Protein AF-A0A378VZJ6-F1 (afdb_monomer_lite)

Structure (mmCIF, N/CA/C/O backbone):
data_AF-A0A378VZJ6-F1
#
_entry.id   AF-A0A378VZJ6-F1
#
loop_
_atom_site.group_PDB
_atom_site.id
_atom_site.type_symbol
_atom_site.label_atom_id
_atom_site.label_alt_id
_atom_site.label_comp_id
_atom_site.label_asym_id
_atom_site.label_entity_id
_atom_site.label_seq_id
_atom_site.pdbx_PDB_ins_code
_atom_site.Cartn_x
_atom_site.Cartn_y
_atom_site.Cartn_z
_atom_site.occupancy
_atom_site.B_iso_or_equiv
_atom_site.auth_seq_id
_atom_site.auth_comp_id
_atom_site.auth_asym_id
_atom_site.auth_atom_id
_atom_site.pdbx_PDB_model_num
ATOM 1 N N . MET A 1 1 ? 106.357 14.349 -11.444 1.00 40.00 1 MET A N 1
ATOM 2 C CA . MET A 1 1 ? 106.859 13.231 -12.271 1.00 40.00 1 MET A CA 1
ATOM 3 C C . MET A 1 1 ? 106.602 11.929 -11.522 1.00 40.00 1 MET A C 1
ATOM 5 O O . MET A 1 1 ? 106.818 11.914 -10.321 1.00 40.00 1 MET A O 1
ATOM 9 N N . ASN A 1 2 ? 106.156 10.902 -12.252 1.00 36.16 2 ASN A N 1
ATOM 10 C CA . ASN A 1 2 ? 105.945 9.490 -11.884 1.00 36.16 2 ASN A CA 1
ATOM 11 C C . ASN A 1 2 ? 104.786 9.076 -10.944 1.00 36.16 2 ASN A C 1
ATOM 13 O O . ASN A 1 2 ? 104.739 9.399 -9.765 1.00 36.16 2 ASN A O 1
ATOM 17 N N . THR A 1 3 ? 103.903 8.264 -11.539 1.00 43.09 3 THR A N 1
ATOM 18 C CA . THR A 1 3 ? 102.915 7.291 -11.011 1.00 43.09 3 THR A CA 1
ATOM 19 C C . THR A 1 3 ? 103.571 6.194 -10.137 1.00 43.09 3 THR A C 1
ATOM 21 O O . THR A 1 3 ? 104.776 5.997 -10.321 1.00 43.09 3 THR A O 1
ATOM 24 N N . PRO A 1 4 ? 102.861 5.426 -9.258 1.00 48.75 4 PRO A N 1
ATOM 25 C CA . PRO A 1 4 ? 101.962 4.321 -9.678 1.00 48.75 4 PRO A CA 1
ATOM 26 C C . PRO A 1 4 ? 100.730 3.969 -8.783 1.00 48.75 4 PRO A C 1
ATOM 28 O O . PRO A 1 4 ? 100.531 4.477 -7.688 1.00 48.75 4 PRO A O 1
ATOM 31 N N . ILE A 1 5 ? 99.922 3.076 -9.376 1.00 39.84 5 ILE A N 1
ATOM 32 C CA . ILE A 1 5 ? 98.659 2.339 -9.071 1.00 39.84 5 ILE A CA 1
ATOM 33 C C . ILE A 1 5 ? 98.771 1.321 -7.878 1.00 39.84 5 ILE A C 1
ATOM 35 O O . ILE A 1 5 ? 99.880 1.219 -7.360 1.00 39.84 5 ILE A O 1
ATOM 39 N N . PRO A 1 6 ? 97.825 0.373 -7.556 1.00 51.47 6 PRO A N 1
ATOM 40 C CA . PRO A 1 6 ? 96.329 0.279 -7.492 1.00 51.47 6 PRO A CA 1
ATOM 41 C C . PRO A 1 6 ? 95.735 -0.355 -6.185 1.00 51.47 6 PRO A C 1
ATOM 43 O O . PRO A 1 6 ? 96.464 -0.950 -5.396 1.00 51.47 6 PRO A O 1
ATOM 46 N N . SER A 1 7 ? 94.381 -0.390 -6.089 1.00 37.16 7 SER A N 1
ATOM 47 C CA . SER A 1 7 ? 93.465 -1.476 -5.580 1.00 37.16 7 SER A CA 1
ATOM 48 C C . SER A 1 7 ? 92.405 -0.985 -4.561 1.00 37.16 7 SER A C 1
ATOM 50 O O . SER A 1 7 ? 92.639 0.072 -3.982 1.00 37.16 7 SER A O 1
ATOM 52 N N . PRO A 1 8 ? 91.281 -1.702 -4.261 1.00 47.47 8 PRO A N 1
ATOM 53 C CA . PRO A 1 8 ? 90.842 -3.043 -4.704 1.00 47.47 8 PRO A CA 1
ATOM 54 C C . PRO A 1 8 ? 89.342 -3.200 -5.116 1.00 47.47 8 PRO A C 1
ATOM 56 O O . PRO A 1 8 ? 88.495 -2.361 -4.842 1.00 47.47 8 PRO A O 1
ATOM 59 N N . ASN A 1 9 ? 89.055 -4.363 -5.720 1.00 32.12 9 ASN A N 1
ATOM 60 C CA . ASN A 1 9 ? 87.886 -5.259 -5.584 1.00 32.12 9 ASN A CA 1
ATOM 61 C C . ASN A 1 9 ? 86.430 -4.741 -5.585 1.00 32.12 9 ASN A C 1
ATOM 63 O O . ASN A 1 9 ? 85.979 -4.048 -4.681 1.00 32.12 9 ASN A O 1
ATOM 67 N N . GLY A 1 10 ? 85.632 -5.331 -6.486 1.00 33.59 10 GLY A N 1
ATOM 68 C CA . GLY A 1 10 ? 84.170 -5.378 -6.400 1.00 33.59 10 GLY A CA 1
ATOM 69 C C . GLY A 1 10 ? 83.554 -6.325 -7.434 1.00 33.59 10 GLY A C 1
ATOM 70 O O . GLY A 1 10 ? 83.270 -5.923 -8.555 1.00 33.59 10 GLY A O 1
ATOM 71 N N . SER A 1 11 ? 83.392 -7.592 -7.049 1.00 32.94 11 SER A N 1
ATOM 72 C CA . SER A 1 11 ? 82.772 -8.688 -7.806 1.00 32.94 11 SER A CA 1
ATOM 73 C C . SER A 1 11 ? 81.292 -8.482 -8.159 1.00 32.94 11 SER A C 1
ATOM 75 O O . SER A 1 11 ? 80.544 -7.900 -7.379 1.00 32.94 11 SER A O 1
ATOM 77 N N . SER A 1 12 ? 80.882 -9.216 -9.208 1.00 34.19 12 SER A N 1
ATOM 78 C CA . SER A 1 12 ? 79.555 -9.831 -9.427 1.00 34.19 12 SER A CA 1
ATOM 79 C C . SER A 1 12 ? 78.470 -8.957 -10.068 1.00 34.19 12 SER A C 1
ATOM 81 O O . SER A 1 12 ? 78.280 -7.812 -9.691 1.00 34.19 12 SER A O 1
ATOM 83 N N . ALA A 1 13 ? 77.606 -9.426 -10.966 1.00 35.38 13 ALA A N 1
ATOM 84 C CA . ALA A 1 13 ? 77.580 -10.531 -11.924 1.00 35.38 13 ALA A CA 1
ATOM 85 C C . ALA A 1 13 ? 76.319 -10.302 -12.787 1.00 35.38 13 ALA A C 1
ATOM 87 O O . ALA A 1 13 ? 75.300 -9.833 -12.286 1.00 35.38 13 ALA A O 1
ATOM 88 N N . GLY A 1 14 ? 76.412 -10.650 -14.073 1.00 32.16 14 GLY A N 1
ATOM 89 C CA . GLY A 1 14 ? 75.335 -11.132 -14.951 1.00 32.16 14 GLY A CA 1
ATOM 90 C C . GLY A 1 14 ? 73.939 -10.497 -14.885 1.00 32.16 14 GLY A C 1
ATOM 91 O O . GLY A 1 14 ? 73.096 -10.913 -14.097 1.00 32.16 14 GLY A O 1
ATOM 92 N N . LYS A 1 15 ? 73.623 -9.633 -15.858 1.00 33.62 15 LYS A N 1
ATOM 93 C CA . LYS A 1 15 ? 72.244 -9.422 -16.331 1.00 33.62 15 LYS A CA 1
ATOM 94 C C . LYS A 1 15 ? 72.096 -10.060 -17.710 1.00 33.62 15 LYS A C 1
ATOM 96 O O . LYS A 1 15 ? 72.473 -9.459 -18.710 1.00 33.62 15 LYS A O 1
ATOM 101 N N . ASN A 1 16 ? 71.541 -11.270 -17.740 1.00 33.84 16 ASN A N 1
ATOM 102 C CA . ASN A 1 16 ? 71.072 -11.907 -18.965 1.00 33.84 16 ASN A CA 1
ATOM 103 C C . ASN A 1 16 ? 69.600 -11.570 -19.186 1.00 33.84 16 ASN A C 1
ATOM 105 O O . ASN A 1 16 ? 68.766 -11.673 -18.288 1.00 33.84 16 ASN A O 1
ATOM 109 N N . ASN A 1 17 ? 69.327 -11.150 -20.412 1.00 32.72 17 ASN A N 1
ATOM 110 C CA . ASN A 1 17 ? 68.024 -10.825 -20.951 1.00 32.72 17 ASN A CA 1
ATOM 111 C C . ASN A 1 17 ? 67.389 -12.091 -21.562 1.00 32.72 17 ASN A C 1
ATOM 113 O O . ASN A 1 17 ? 68.110 -12.976 -22.027 1.00 32.72 17 ASN A O 1
ATOM 117 N N . THR A 1 18 ? 66.063 -12.047 -21.729 1.00 33.44 18 THR A N 1
ATOM 118 C CA . THR A 1 18 ? 65.234 -12.764 -22.729 1.00 33.44 18 THR A CA 1
ATOM 119 C C . THR A 1 18 ? 64.379 -13.962 -22.265 1.00 33.44 18 THR A C 1
ATOM 121 O O . THR A 1 18 ? 64.852 -14.933 -21.688 1.00 33.44 18 THR A O 1
ATOM 124 N N . VAL A 1 19 ? 63.120 -13.880 -22.725 1.00 33.56 19 VAL A N 1
ATOM 125 C CA . VAL A 1 19 ? 62.061 -14.890 -22.925 1.00 33.56 19 VAL A CA 1
ATOM 126 C C . VAL A 1 19 ? 61.085 -15.113 -21.759 1.00 33.56 19 VAL A C 1
ATOM 128 O O . VAL A 1 19 ? 61.219 -16.041 -20.970 1.00 33.56 19 VAL A O 1
ATOM 131 N N . ALA A 1 20 ? 60.022 -14.297 -21.714 1.00 33.88 20 ALA A N 1
ATOM 132 C CA . ALA A 1 20 ? 58.796 -14.617 -20.982 1.00 33.88 20 ALA A CA 1
ATOM 133 C C . ALA A 1 20 ? 57.749 -15.201 -21.943 1.00 33.88 20 ALA A C 1
ATOM 135 O O . ALA A 1 20 ? 57.261 -14.542 -22.861 1.00 33.88 20 ALA A O 1
ATOM 136 N N . THR A 1 21 ? 57.452 -16.470 -21.703 1.00 33.44 21 THR A N 1
ATOM 137 C CA . THR A 1 21 ? 56.511 -17.344 -22.396 1.00 33.44 21 THR A CA 1
ATOM 138 C C . THR A 1 21 ? 55.057 -16.903 -22.206 1.00 33.44 21 THR A C 1
ATOM 140 O O . THR A 1 21 ? 54.619 -16.571 -21.106 1.00 33.44 21 THR A O 1
ATOM 143 N N . THR A 1 22 ? 54.292 -16.965 -23.292 1.00 36.03 22 THR A N 1
ATOM 144 C CA . THR A 1 22 ? 52.833 -16.838 -23.372 1.00 36.03 22 THR A CA 1
ATOM 145 C C . THR A 1 22 ? 52.104 -17.718 -22.348 1.00 36.03 22 THR A C 1
ATOM 147 O O . THR A 1 22 ? 52.264 -18.936 -22.353 1.00 36.03 22 THR A O 1
ATOM 150 N N . SER A 1 23 ? 51.202 -17.137 -21.547 1.00 34.53 23 SER A N 1
ATOM 151 C CA . SER A 1 23 ? 50.059 -17.882 -21.000 1.00 34.53 23 SER A CA 1
ATOM 152 C C . SER A 1 23 ? 48.777 -17.055 -21.134 1.00 34.53 23 SER A C 1
ATOM 154 O O . SER A 1 23 ? 48.656 -15.944 -20.619 1.00 34.53 23 SER A O 1
ATOM 156 N N . LEU A 1 24 ? 47.837 -17.594 -21.913 1.00 37.50 24 LEU A N 1
ATOM 157 C CA . LEU A 1 24 ? 46.490 -17.072 -22.115 1.00 37.50 24 LEU A CA 1
ATOM 158 C C . LEU A 1 24 ? 45.737 -17.096 -20.774 1.00 37.50 24 LEU A C 1
ATOM 160 O O . LEU A 1 24 ? 45.397 -18.161 -20.253 1.00 37.50 24 LEU A O 1
ATOM 164 N N . GLY A 1 25 ? 45.456 -15.919 -20.218 1.00 35.34 25 GLY A N 1
ATOM 165 C CA . GLY A 1 25 ? 44.602 -15.769 -19.046 1.00 35.34 25 GLY A CA 1
ATOM 166 C C . GLY A 1 25 ? 43.165 -16.190 -19.359 1.00 35.34 25 GLY A C 1
ATOM 167 O O . GLY A 1 25 ? 42.470 -15.536 -20.132 1.00 35.34 25 GLY A O 1
ATOM 168 N N . ARG A 1 26 ? 42.703 -17.282 -18.739 1.00 42.44 26 ARG A N 1
ATOM 169 C CA . ARG A 1 26 ? 41.292 -17.696 -18.738 1.00 42.44 26 ARG A CA 1
ATOM 170 C C . ARG A 1 26 ? 40.418 -16.586 -18.147 1.00 42.44 26 ARG A C 1
ATOM 172 O O . ARG A 1 26 ? 40.420 -16.355 -1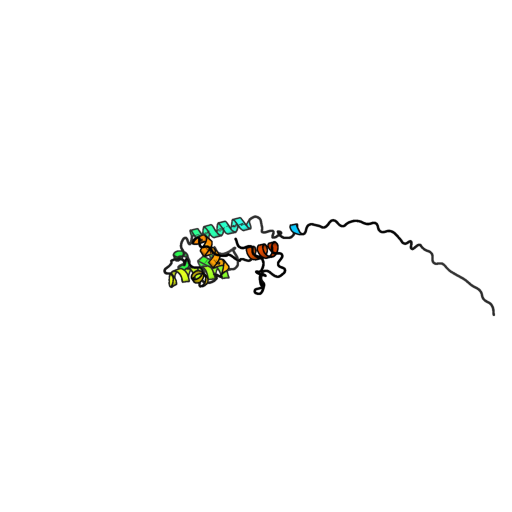6.936 1.00 42.44 26 ARG A O 1
ATOM 179 N N . SER A 1 27 ? 39.623 -15.955 -19.001 1.00 43.62 27 SER A N 1
ATOM 180 C CA . SER A 1 27 ? 38.535 -15.046 -18.646 1.00 43.62 27 SER A CA 1
ATOM 181 C C . SER A 1 27 ? 37.556 -15.733 -17.689 1.00 43.62 27 SER A C 1
ATOM 183 O O . SER A 1 27 ? 36.899 -16.714 -18.038 1.00 43.62 27 SER A O 1
ATOM 185 N N . LYS A 1 28 ? 37.447 -15.224 -16.459 1.00 46.41 28 LYS A N 1
ATOM 186 C CA . LYS A 1 28 ? 36.384 -15.615 -15.522 1.00 46.41 28 LYS A CA 1
ATOM 187 C C . LYS A 1 28 ? 35.043 -15.104 -16.078 1.00 46.41 28 LYS A C 1
ATOM 189 O O . LYS A 1 28 ? 34.966 -13.925 -16.422 1.00 46.41 28 LYS A O 1
ATOM 194 N N . PRO A 1 29 ? 33.976 -15.918 -16.156 1.00 41.78 29 PRO A N 1
ATOM 195 C CA . PRO A 1 29 ? 32.702 -15.450 -16.684 1.00 41.78 29 PRO A CA 1
ATOM 196 C C . PRO A 1 29 ? 32.051 -14.481 -15.686 1.00 41.78 29 PRO A C 1
ATOM 198 O O . PRO A 1 29 ? 31.730 -14.848 -14.553 1.00 41.78 29 PRO A O 1
ATOM 201 N N . LEU A 1 30 ? 31.825 -13.241 -16.131 1.00 45.28 30 LEU A N 1
ATOM 202 C CA . LEU A 1 30 ? 31.179 -12.141 -15.393 1.00 45.28 30 LEU A CA 1
ATOM 203 C C . LEU A 1 30 ? 29.730 -12.437 -14.946 1.00 45.28 30 LEU A C 1
ATOM 205 O O . LEU A 1 30 ? 29.142 -11.677 -14.181 1.00 45.28 30 LEU A O 1
ATOM 209 N N . LEU A 1 31 ? 29.156 -13.571 -15.352 1.00 40.47 31 LEU A N 1
ATOM 210 C CA . LEU A 1 31 ? 27.791 -13.985 -15.012 1.00 40.47 31 LEU A CA 1
ATOM 211 C C . LEU A 1 31 ? 27.600 -14.409 -13.544 1.00 40.47 31 LEU A C 1
ATOM 213 O O . LEU A 1 31 ? 26.472 -14.393 -13.053 1.00 40.47 31 LEU A O 1
ATOM 217 N N . ARG A 1 32 ? 28.667 -14.748 -12.803 1.00 36.47 32 ARG A N 1
ATOM 218 C CA . ARG A 1 32 ? 28.529 -15.283 -11.430 1.00 36.47 32 ARG A CA 1
ATOM 219 C C . ARG A 1 32 ? 28.444 -14.219 -10.327 1.00 36.47 32 ARG A C 1
ATOM 221 O O . ARG A 1 32 ? 28.139 -14.560 -9.186 1.00 36.47 32 ARG A O 1
ATOM 228 N N . LEU A 1 33 ? 28.673 -12.942 -10.646 1.00 38.09 33 LEU A N 1
ATOM 229 C CA . LEU A 1 33 ? 28.711 -11.859 -9.650 1.00 38.09 33 LEU A CA 1
ATOM 230 C C . LEU A 1 33 ? 27.381 -11.090 -9.507 1.00 38.09 33 LEU A C 1
ATOM 232 O O . LEU A 1 33 ? 27.249 -10.253 -8.622 1.00 38.09 33 LEU A O 1
ATOM 236 N N . ALA A 1 34 ? 26.362 -11.386 -10.322 1.00 44.53 34 ALA A N 1
ATOM 237 C CA . ALA A 1 34 ? 25.103 -10.629 -10.331 1.00 44.53 34 ALA A CA 1
ATOM 238 C C . ALA A 1 34 ? 24.020 -11.128 -9.343 1.00 44.53 34 ALA A C 1
ATOM 240 O O . ALA A 1 34 ? 22.951 -10.521 -9.267 1.00 44.53 34 ALA A O 1
ATOM 241 N N . PHE A 1 35 ? 24.274 -12.208 -8.590 1.00 43.66 35 PHE A N 1
ATOM 242 C CA . PHE A 1 35 ? 23.287 -12.871 -7.715 1.00 43.66 35 PHE A CA 1
ATOM 243 C C . PHE A 1 35 ? 23.825 -13.207 -6.314 1.00 43.66 35 PHE A C 1
ATOM 245 O O . PHE A 1 35 ? 23.505 -14.247 -5.745 1.00 43.66 35 PHE A O 1
ATOM 252 N N . ARG A 1 36 ? 24.644 -12.340 -5.714 1.00 38.88 36 ARG A N 1
ATOM 253 C CA . ARG A 1 36 ? 25.118 -12.546 -4.335 1.00 38.88 36 ARG A CA 1
ATOM 254 C C . ARG A 1 36 ? 24.538 -11.504 -3.381 1.00 38.88 36 ARG A C 1
ATOM 256 O O . ARG A 1 36 ? 25.266 -10.718 -2.799 1.00 38.88 36 ARG A O 1
ATOM 263 N N . ASN A 1 37 ? 23.220 -11.540 -3.193 1.00 43.78 37 ASN A N 1
ATOM 264 C CA . ASN A 1 37 ? 22.611 -11.068 -1.950 1.00 43.78 37 ASN A CA 1
ATOM 265 C C . ASN A 1 37 ? 22.323 -12.307 -1.107 1.00 43.78 37 ASN A C 1
ATOM 267 O O . ASN A 1 37 ? 21.328 -12.995 -1.331 1.00 43.78 37 ASN A O 1
ATOM 271 N N . HIS A 1 38 ? 23.215 -12.627 -0.169 1.00 45.50 38 HIS A N 1
ATOM 272 C CA . HIS A 1 38 ? 22.966 -13.696 0.792 1.00 45.50 38 HIS A CA 1
ATOM 273 C C . HIS A 1 38 ? 21.969 -13.168 1.832 1.00 45.50 38 HIS A C 1
ATOM 275 O O . HIS A 1 38 ? 22.337 -12.712 2.909 1.00 45.50 38 HIS A O 1
ATOM 281 N N . ALA A 1 39 ? 20.682 -13.155 1.479 1.00 53.78 39 ALA A N 1
ATOM 282 C CA . ALA A 1 39 ? 19.639 -13.040 2.485 1.00 53.78 39 ALA A CA 1
ATOM 283 C C . ALA A 1 39 ? 19.727 -14.292 3.377 1.00 53.78 39 ALA A C 1
ATOM 285 O O . ALA A 1 39 ? 19.893 -15.392 2.836 1.00 53.78 39 ALA A O 1
ATOM 286 N N . PRO A 1 40 ? 19.643 -14.168 4.715 1.00 59.81 40 PRO A N 1
ATOM 287 C CA . PRO A 1 40 ? 19.678 -15.337 5.582 1.00 59.81 40 PRO A CA 1
ATOM 288 C C . PRO A 1 40 ? 18.536 -16.275 5.184 1.00 59.81 40 PRO A C 1
ATOM 290 O O . PRO A 1 40 ? 17.431 -15.803 4.901 1.00 59.81 40 PRO A O 1
ATOM 293 N N . ALA A 1 41 ? 18.792 -17.588 5.163 1.00 60.78 41 ALA A N 1
ATOM 294 C CA . ALA A 1 41 ? 17.884 -18.622 4.641 1.00 60.78 41 ALA A CA 1
ATOM 295 C C . ALA A 1 41 ? 16.444 -18.550 5.205 1.00 60.78 41 ALA A C 1
ATOM 297 O O . ALA A 1 41 ? 15.492 -19.024 4.591 1.00 60.78 41 ALA A O 1
ATOM 298 N N . ASN A 1 42 ? 16.264 -17.870 6.339 1.00 56.59 42 ASN A N 1
ATOM 299 C CA . ASN A 1 42 ? 15.012 -17.786 7.085 1.00 56.59 42 ASN A CA 1
ATOM 300 C C . ASN A 1 42 ? 14.240 -16.474 6.824 1.00 56.59 42 ASN A C 1
ATOM 302 O O . ASN A 1 42 ? 13.113 -16.315 7.298 1.00 56.59 42 ASN A O 1
ATOM 306 N N . ALA A 1 43 ? 14.816 -15.520 6.081 1.00 59.03 43 ALA A N 1
ATOM 307 C CA . ALA A 1 43 ? 14.228 -14.195 5.851 1.00 59.03 43 ALA A CA 1
ATOM 308 C C . ALA A 1 43 ? 12.894 -14.245 5.085 1.00 59.03 43 ALA A C 1
ATOM 310 O O . ALA A 1 43 ? 12.008 -13.424 5.326 1.00 59.03 43 ALA A O 1
ATOM 311 N N . GLY A 1 44 ? 12.738 -15.203 4.163 1.00 62.66 44 GLY A N 1
ATOM 312 C CA . GLY A 1 44 ? 11.475 -15.428 3.451 1.00 62.66 44 GLY A CA 1
ATOM 313 C C . GLY A 1 44 ? 10.382 -15.956 4.381 1.00 62.66 44 GLY A C 1
ATOM 314 O O . GLY A 1 44 ? 9.286 -15.403 4.424 1.00 62.66 44 GLY A O 1
ATOM 315 N N . ARG A 1 45 ? 10.715 -16.959 5.205 1.00 69.56 45 ARG A N 1
ATOM 316 C CA . ARG A 1 45 ? 9.778 -17.612 6.133 1.00 69.56 45 ARG A CA 1
ATOM 317 C C . ARG A 1 45 ? 9.261 -16.653 7.215 1.00 69.56 45 ARG A C 1
ATOM 319 O O . ARG A 1 45 ? 8.079 -16.686 7.537 1.00 69.56 45 ARG A O 1
ATOM 326 N N . ARG A 1 46 ? 10.111 -15.741 7.709 1.00 74.38 46 ARG A N 1
ATOM 327 C CA . ARG A 1 46 ? 9.703 -14.699 8.675 1.00 74.38 46 ARG A CA 1
ATOM 328 C C . ARG A 1 46 ? 8.666 -13.729 8.102 1.00 74.38 46 ARG A C 1
ATOM 330 O O . ARG A 1 46 ? 7.709 -13.398 8.788 1.00 74.38 46 ARG A O 1
ATOM 337 N N . ARG A 1 47 ? 8.826 -13.298 6.845 1.00 74.81 47 ARG A N 1
ATOM 338 C CA . ARG A 1 47 ? 7.874 -12.373 6.203 1.00 74.81 47 ARG A CA 1
ATOM 339 C C . ARG A 1 47 ? 6.503 -12.998 5.979 1.00 74.81 47 ARG A C 1
ATOM 341 O O . ARG A 1 47 ? 5.509 -12.321 6.204 1.00 74.81 47 ARG A O 1
ATOM 348 N N . VAL A 1 48 ? 6.460 -14.268 5.573 1.00 79.00 48 VAL A N 1
ATOM 349 C CA . VAL A 1 48 ? 5.194 -14.996 5.399 1.00 79.00 48 VAL A CA 1
ATOM 350 C C . VAL A 1 48 ? 4.445 -15.089 6.729 1.00 79.00 48 VAL A C 1
ATOM 352 O O . VAL A 1 48 ? 3.276 -14.733 6.777 1.00 79.00 48 VAL A O 1
ATOM 355 N N . GLY A 1 49 ? 5.129 -15.458 7.820 1.00 82.19 49 GLY A N 1
ATOM 356 C CA . GLY A 1 49 ? 4.504 -15.524 9.147 1.00 82.19 49 GLY A CA 1
ATOM 357 C C . GLY A 1 49 ? 3.946 -14.179 9.628 1.00 82.19 49 GLY A C 1
ATOM 358 O O . GLY A 1 49 ? 2.820 -14.122 10.115 1.00 82.19 49 GLY A O 1
ATOM 359 N N . LEU A 1 50 ? 4.695 -13.087 9.432 1.00 83.69 50 LEU A N 1
ATOM 360 C CA . LEU A 1 50 ? 4.237 -11.735 9.778 1.00 83.69 50 LEU A CA 1
ATOM 361 C C . LEU A 1 50 ? 3.012 -11.313 8.954 1.00 83.69 50 LEU A C 1
ATOM 363 O O . LEU A 1 50 ? 2.075 -10.744 9.506 1.00 83.69 50 LEU A O 1
ATOM 367 N N . LEU A 1 51 ? 2.987 -11.630 7.655 1.00 84.00 51 LEU A N 1
ATOM 368 C CA . LEU A 1 51 ? 1.834 -11.346 6.800 1.00 84.00 51 LEU A CA 1
ATOM 369 C C . LEU A 1 51 ? 0.593 -12.134 7.240 1.00 84.00 51 LEU A C 1
ATOM 371 O O . LEU A 1 51 ? -0.488 -11.558 7.312 1.00 84.00 51 LEU A O 1
ATOM 375 N N . SER A 1 52 ? 0.740 -13.421 7.571 1.00 88.06 52 SER A N 1
ATOM 376 C CA . SER A 1 52 ? -0.369 -14.242 8.071 1.00 88.06 52 SER A CA 1
ATOM 377 C C . SER A 1 52 ? -0.958 -13.682 9.367 1.00 88.06 52 SER A C 1
ATOM 379 O O . SER A 1 52 ? -2.176 -13.591 9.488 1.00 88.06 52 SER A O 1
ATOM 381 N N . ALA A 1 53 ? -0.115 -13.256 10.314 1.00 90.19 53 ALA A N 1
ATOM 382 C CA . ALA A 1 53 ? -0.575 -12.626 11.552 1.00 90.19 53 ALA A CA 1
ATOM 383 C C . ALA A 1 53 ? -1.292 -11.291 11.285 1.00 90.19 53 ALA A C 1
ATOM 385 O O . ALA A 1 53 ? -2.348 -11.027 11.858 1.00 90.19 53 ALA A O 1
ATOM 386 N N . PHE A 1 54 ? -0.750 -10.476 10.374 1.00 91.75 54 PHE A N 1
ATOM 387 C CA . PHE A 1 54 ? -1.347 -9.203 9.979 1.00 91.75 54 PHE A CA 1
ATOM 388 C C . PHE A 1 54 ? -2.735 -9.387 9.351 1.00 91.75 54 PHE A C 1
ATOM 390 O O . PHE A 1 54 ? -3.681 -8.723 9.762 1.00 91.75 54 PHE A O 1
ATOM 397 N N . LEU A 1 55 ? -2.877 -10.318 8.400 1.00 92.69 55 LEU A N 1
ATOM 398 C CA . LEU A 1 55 ? -4.159 -10.619 7.751 1.00 92.69 55 LEU A CA 1
ATOM 399 C C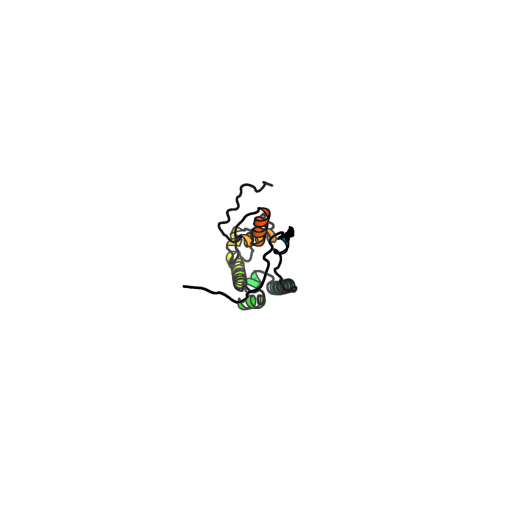 . LEU A 1 55 ? -5.158 -11.288 8.703 1.00 92.69 55 LEU A C 1
ATOM 401 O O . LEU A 1 55 ? -6.354 -11.045 8.592 1.00 92.69 55 LEU A O 1
ATOM 405 N N . GLY A 1 56 ? -4.681 -12.099 9.652 1.00 93.75 56 GLY A N 1
ATOM 406 C CA . GLY A 1 56 ? -5.533 -12.686 10.686 1.00 93.75 56 GLY A CA 1
ATOM 407 C C . GLY A 1 56 ? -6.123 -11.635 11.628 1.00 93.75 56 GLY A C 1
ATOM 408 O O . GLY A 1 56 ? -7.283 -11.742 12.018 1.00 93.75 56 GLY A O 1
ATOM 409 N N . LYS A 1 57 ? -5.350 -10.596 11.969 1.00 94.31 57 LYS A N 1
ATOM 410 C CA . LYS A 1 57 ? -5.819 -9.494 12.818 1.00 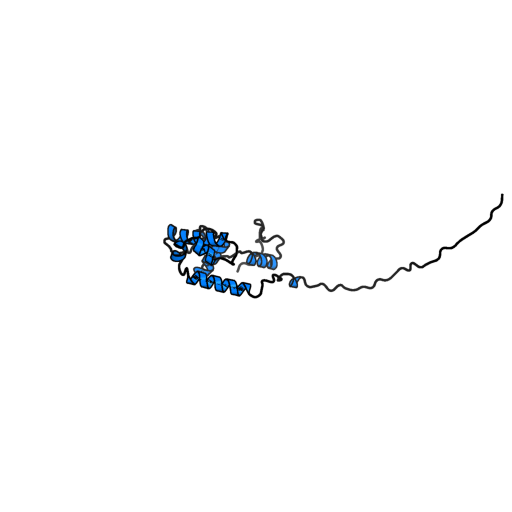94.31 57 LYS A CA 1
ATOM 411 C C . LYS A 1 57 ? -6.676 -8.480 12.056 1.00 94.31 57 LYS A C 1
ATOM 413 O O . LYS A 1 57 ? -7.672 -8.002 12.595 1.00 94.31 57 LYS A O 1
ATOM 418 N N . PHE A 1 58 ? -6.288 -8.150 10.826 1.00 95.50 58 PHE A N 1
ATOM 419 C CA . PHE A 1 58 ? -6.953 -7.159 9.981 1.00 95.50 58 PHE A CA 1
ATOM 420 C C . PHE A 1 58 ? -7.430 -7.803 8.670 1.00 95.50 58 PHE A C 1
ATOM 422 O O . PHE A 1 58 ? -6.826 -7.585 7.616 1.00 95.50 58 PHE A O 1
ATOM 429 N N . PRO A 1 59 ? -8.510 -8.605 8.707 1.00 94.62 59 PRO A N 1
ATOM 430 C CA . PRO A 1 59 ? -9.000 -9.311 7.524 1.00 94.62 59 PRO A CA 1
ATOM 431 C C . PRO A 1 59 ? -9.610 -8.372 6.476 1.00 94.62 59 PRO A C 1
ATOM 433 O O . PRO A 1 59 ? -9.725 -8.740 5.310 1.00 94.62 59 PRO A O 1
ATOM 436 N N . THR A 1 60 ? -10.011 -7.161 6.875 1.00 95.25 60 THR A N 1
ATOM 437 C CA . THR A 1 60 ? -10.657 -6.181 5.994 1.00 95.25 60 THR A CA 1
ATOM 438 C C . THR A 1 60 ? -9.990 -4.812 6.088 1.00 95.25 60 THR A C 1
ATOM 440 O O . THR A 1 60 ? -9.387 -4.457 7.109 1.00 95.25 60 THR A O 1
ATOM 443 N N . VAL A 1 61 ? -10.140 -3.997 5.039 1.00 95.50 61 VAL A N 1
ATOM 444 C CA . VAL A 1 61 ? -9.620 -2.621 5.035 1.00 95.50 61 VAL A CA 1
ATOM 445 C C . VAL A 1 61 ? -10.272 -1.768 6.128 1.00 95.50 61 VAL A C 1
ATOM 447 O O . VAL A 1 61 ? -9.607 -0.922 6.715 1.00 95.50 61 VAL A O 1
ATOM 450 N N . GLN A 1 62 ? -11.530 -2.050 6.471 1.00 96.56 62 GLN A N 1
ATOM 451 C CA . GLN A 1 62 ? -12.279 -1.403 7.546 1.00 96.56 62 GLN A CA 1
ATOM 452 C C . GLN A 1 62 ? -11.644 -1.691 8.907 1.00 96.56 62 GLN A C 1
ATOM 454 O O . GLN A 1 62 ? -11.363 -0.762 9.662 1.00 96.56 62 GLN A O 1
ATOM 459 N N . THR A 1 63 ? -11.350 -2.965 9.194 1.00 97.06 63 THR A N 1
ATOM 460 C CA . THR A 1 63 ? -10.680 -3.351 10.448 1.00 97.06 63 THR A CA 1
ATOM 461 C C . THR A 1 63 ? -9.288 -2.742 10.569 1.00 97.06 63 THR A C 1
ATOM 463 O O . THR A 1 63 ? -8.895 -2.346 11.660 1.00 97.06 63 THR A O 1
ATOM 466 N N . LEU A 1 64 ? -8.561 -2.612 9.453 1.00 97.00 64 LEU A N 1
ATOM 467 C CA . LEU A 1 64 ? -7.255 -1.957 9.442 1.00 97.00 64 LEU A CA 1
ATOM 468 C C . LEU A 1 64 ? -7.368 -0.443 9.657 1.00 97.00 64 LEU A C 1
ATOM 470 O O . LEU A 1 64 ? -6.568 0.122 10.389 1.00 97.00 64 LEU A O 1
ATOM 474 N N . ALA A 1 65 ? -8.336 0.214 9.018 1.00 97.00 65 ALA A N 1
ATOM 475 C CA . ALA A 1 65 ? -8.525 1.661 9.097 1.00 97.00 65 ALA A CA 1
ATOM 476 C C . ALA A 1 65 ? -8.973 2.139 10.486 1.00 97.00 65 ALA A C 1
ATOM 478 O O . ALA A 1 65 ? -8.629 3.249 10.890 1.00 97.00 65 ALA A O 1
ATOM 479 N N . ALA A 1 66 ? -9.752 1.315 11.190 1.00 97.00 66 ALA A N 1
ATOM 480 C CA . ALA A 1 66 ? -10.254 1.607 12.530 1.00 97.00 66 ALA A CA 1
ATOM 481 C C . ALA A 1 66 ? -9.234 1.309 13.645 1.00 97.00 66 ALA A C 1
ATOM 483 O O . ALA A 1 66 ? -9.450 1.703 14.791 1.00 97.00 66 ALA A O 1
ATOM 484 N N . ALA A 1 67 ? -8.144 0.601 13.339 1.00 97.19 67 ALA A N 1
ATOM 485 C CA . ALA A 1 67 ? -7.168 0.190 14.336 1.00 97.19 67 ALA A CA 1
ATOM 486 C C . ALA A 1 67 ? -6.329 1.379 14.851 1.00 97.19 67 ALA A C 1
ATOM 488 O O . ALA A 1 67 ? -5.979 2.284 14.088 1.00 97.19 67 ALA A O 1
ATOM 489 N N . PRO A 1 68 ? -5.915 1.377 16.130 1.00 97.06 68 PRO A N 1
ATOM 490 C CA . PRO A 1 68 ? -4.905 2.307 16.616 1.00 97.06 68 PRO A CA 1
ATOM 491 C C . PRO A 1 68 ? -3.595 2.146 15.837 1.00 97.06 68 PRO A C 1
ATOM 493 O O . PRO A 1 68 ? -3.135 1.031 15.579 1.00 97.06 68 PRO A O 1
ATOM 496 N N . GLN A 1 69 ? -2.939 3.260 15.500 1.00 95.50 69 GLN A N 1
ATOM 497 C CA . GLN A 1 69 ? -1.700 3.213 14.717 1.00 95.50 69 GLN A CA 1
ATOM 498 C C . GLN A 1 69 ? -0.609 2.376 15.404 1.00 95.50 69 GLN A C 1
ATOM 500 O O . GLN A 1 69 ? 0.113 1.649 14.723 1.00 95.50 69 GLN A O 1
ATOM 505 N N . ASP A 1 70 ? -0.497 2.445 16.729 1.00 95.19 70 ASP A N 1
ATOM 506 C CA . ASP A 1 70 ? 0.516 1.701 17.484 1.00 95.19 70 ASP A CA 1
ATOM 507 C C . ASP A 1 70 ? 0.334 0.184 17.368 1.00 95.19 70 ASP A C 1
ATOM 509 O O . ASP A 1 70 ? 1.319 -0.550 17.278 1.00 95.19 70 ASP A O 1
ATOM 513 N N . GLU A 1 71 ? -0.908 -0.293 17.263 1.00 94.81 71 GLU A N 1
ATOM 514 C CA . GLU A 1 71 ? -1.205 -1.710 17.043 1.00 94.81 71 GLU A CA 1
ATOM 515 C C . GLU A 1 71 ? -0.729 -2.167 15.655 1.00 94.81 71 GLU A C 1
ATOM 517 O O . GLU A 1 71 ? -0.074 -3.206 15.519 1.00 94.81 71 GLU A O 1
ATOM 522 N N . VAL A 1 72 ? -0.961 -1.342 14.628 1.00 94.62 72 VAL A N 1
ATOM 523 C CA . VAL A 1 72 ? -0.464 -1.591 13.266 1.00 94.62 72 VAL A CA 1
ATOM 524 C C . VAL A 1 72 ? 1.068 -1.622 13.239 1.00 94.62 72 VAL A C 1
ATOM 526 O O . VAL A 1 72 ? 1.664 -2.498 12.609 1.00 94.62 72 VAL A O 1
ATOM 529 N N . LEU A 1 73 ? 1.727 -0.685 13.927 1.00 93.81 73 LEU A N 1
ATOM 530 C CA . LEU A 1 73 ? 3.191 -0.618 13.986 1.00 93.81 73 LEU A CA 1
ATOM 531 C C . LEU A 1 73 ? 3.801 -1.782 14.774 1.00 93.81 73 LEU A C 1
ATOM 533 O O . LEU A 1 73 ? 4.870 -2.264 14.392 1.00 93.81 73 LEU A O 1
ATOM 537 N N . SER A 1 74 ? 3.121 -2.244 15.824 1.00 92.69 74 SER A N 1
ATOM 538 C CA . SER A 1 74 ? 3.521 -3.409 16.615 1.00 92.69 74 SER A CA 1
ATOM 539 C C . SER A 1 74 ? 3.544 -4.679 15.759 1.00 92.69 74 SER A C 1
ATOM 541 O O . SER A 1 74 ? 4.564 -5.365 15.696 1.00 92.69 74 SER A O 1
ATOM 543 N N . LEU A 1 75 ? 2.486 -4.933 14.981 1.00 91.12 75 LEU A N 1
ATOM 544 C CA . LEU A 1 75 ? 2.432 -6.078 14.058 1.00 91.12 75 LEU A CA 1
ATOM 545 C C . LEU A 1 75 ? 3.411 -5.960 12.881 1.00 91.12 75 LEU A C 1
ATOM 547 O O . LEU A 1 75 ? 3.802 -6.963 12.285 1.00 91.12 75 LEU A O 1
ATOM 551 N N . TRP A 1 76 ? 3.841 -4.740 12.555 1.00 91.06 76 TRP A N 1
ATOM 552 C CA . TRP A 1 76 ? 4.862 -4.479 11.539 1.00 91.06 76 TRP A CA 1
ATOM 553 C C . TRP A 1 76 ? 6.302 -4.637 12.058 1.00 91.06 76 TRP A C 1
ATOM 555 O O . TRP A 1 76 ? 7.262 -4.583 11.273 1.00 91.06 76 TRP A O 1
ATOM 565 N N . ALA A 1 77 ? 6.491 -4.804 13.370 1.00 86.88 77 ALA A N 1
ATOM 566 C CA . ALA A 1 77 ? 7.812 -4.908 13.969 1.00 86.88 77 ALA A CA 1
ATOM 567 C C . ALA A 1 77 ? 8.614 -6.069 13.350 1.00 86.88 77 ALA A C 1
ATOM 569 O O . ALA A 1 77 ? 8.135 -7.188 13.188 1.00 86.88 77 ALA A O 1
ATOM 570 N N . GLY A 1 78 ? 9.857 -5.784 12.952 1.00 83.50 78 GLY A N 1
ATOM 571 C CA . GLY A 1 78 ? 10.733 -6.754 12.284 1.00 83.50 78 GLY A CA 1
ATOM 572 C C . GLY A 1 78 ? 10.705 -6.735 10.748 1.00 83.50 78 GLY A C 1
ATOM 573 O O . GLY A 1 78 ? 11.598 -7.320 10.134 1.00 83.50 78 GLY A O 1
ATOM 574 N N . LEU A 1 79 ? 9.769 -6.022 10.102 1.00 81.50 79 LEU A N 1
ATOM 575 C CA . LEU A 1 79 ? 9.781 -5.809 8.638 1.00 81.50 79 LEU A CA 1
ATOM 576 C C . LEU A 1 79 ? 10.654 -4.621 8.195 1.00 81.50 79 LEU A C 1
ATOM 578 O O . LEU A 1 79 ? 10.993 -4.501 7.012 1.00 81.50 79 LEU A O 1
ATOM 582 N N . GLY A 1 80 ? 10.999 -3.732 9.131 1.00 85.44 80 GLY A N 1
ATOM 583 C CA . GLY A 1 80 ? 11.684 -2.470 8.853 1.00 85.44 80 GLY A CA 1
ATOM 584 C C . GLY A 1 80 ? 10.833 -1.486 8.037 1.00 85.44 80 GLY A C 1
ATOM 585 O O . GLY A 1 80 ? 9.689 -1.757 7.662 1.00 85.44 80 GLY A O 1
ATOM 586 N N . TYR A 1 81 ? 11.405 -0.317 7.734 1.00 87.06 81 TYR A N 1
ATOM 587 C CA . TYR A 1 81 ? 10.756 0.736 6.938 1.00 87.06 81 TYR A CA 1
ATOM 588 C C . TYR A 1 81 ? 9.349 1.118 7.439 1.00 87.06 81 TYR A C 1
ATOM 590 O O . TYR A 1 81 ? 8.383 1.083 6.676 1.00 87.06 81 TYR A O 1
ATOM 598 N N . TYR A 1 82 ? 9.233 1.526 8.707 1.00 91.69 82 TYR A N 1
ATOM 599 C CA . TYR A 1 82 ? 7.963 1.900 9.357 1.00 91.69 82 TYR A CA 1
ATOM 600 C C . TYR A 1 82 ? 7.160 2.995 8.633 1.00 91.69 82 TYR A C 1
ATOM 602 O O . TYR A 1 82 ? 5.949 3.091 8.814 1.00 91.69 82 TYR A O 1
ATOM 610 N N . GLY A 1 83 ? 7.798 3.792 7.767 1.00 93.44 83 GLY A N 1
ATOM 611 C CA . GLY A 1 83 ? 7.085 4.709 6.872 1.00 93.44 83 GLY A CA 1
ATOM 612 C C . GLY A 1 83 ? 6.049 3.997 5.993 1.00 93.44 83 GLY A C 1
ATOM 613 O O . GLY A 1 83 ? 4.962 4.525 5.792 1.00 93.44 83 GLY A O 1
ATOM 614 N N . ARG A 1 84 ? 6.327 2.763 5.547 1.00 93.19 84 ARG A N 1
ATOM 615 C CA . ARG A 1 84 ? 5.369 1.959 4.771 1.00 93.19 84 ARG A CA 1
ATOM 616 C C . ARG A 1 84 ? 4.164 1.528 5.598 1.00 93.19 84 ARG A C 1
ATOM 618 O O . ARG A 1 84 ? 3.061 1.583 5.082 1.00 93.19 84 ARG A O 1
ATOM 625 N N . ALA A 1 85 ? 4.367 1.158 6.860 1.00 93.94 85 ALA A N 1
ATOM 626 C CA . ALA A 1 85 ? 3.276 0.787 7.760 1.00 93.94 85 ALA A CA 1
ATOM 627 C C . ALA A 1 85 ? 2.324 1.967 7.990 1.00 93.94 85 ALA A C 1
ATOM 629 O O . ALA A 1 85 ? 1.111 1.833 7.858 1.00 93.94 85 ALA A O 1
ATOM 630 N N . ARG A 1 86 ? 2.886 3.156 8.249 1.00 95.88 86 ARG A N 1
ATOM 631 C CA . ARG A 1 86 ? 2.102 4.388 8.410 1.00 95.88 86 ARG A CA 1
ATOM 632 C C . ARG A 1 86 ? 1.343 4.754 7.139 1.00 95.88 86 ARG A C 1
ATOM 634 O O . ARG A 1 86 ? 0.171 5.098 7.218 1.00 95.88 86 ARG A O 1
ATOM 641 N N . ASN A 1 87 ? 1.990 4.658 5.978 1.00 96.75 87 ASN A N 1
ATOM 642 C CA . ASN A 1 87 ? 1.336 4.938 4.701 1.00 96.75 87 ASN A CA 1
ATOM 643 C C . ASN A 1 87 ? 0.229 3.924 4.397 1.00 96.75 87 ASN A C 1
ATOM 645 O O . ASN A 1 87 ? -0.846 4.331 3.982 1.00 96.75 87 ASN A O 1
ATOM 649 N N . LEU A 1 88 ? 0.458 2.633 4.664 1.00 95.62 88 LEU A N 1
ATOM 650 C CA . LEU A 1 88 ? -0.552 1.586 4.513 1.00 95.62 88 LEU A CA 1
ATOM 651 C C . LEU A 1 88 ? -1.779 1.868 5.389 1.00 95.62 88 LEU A C 1
ATOM 653 O O . LEU A 1 88 ? -2.903 1.786 4.904 1.00 95.62 88 LEU A O 1
ATOM 657 N N . HIS A 1 89 ? -1.564 2.241 6.653 1.00 97.50 89 HIS A N 1
ATOM 658 C CA . HIS A 1 89 ? -2.657 2.576 7.562 1.00 97.50 89 HIS A CA 1
ATOM 659 C C . HIS A 1 89 ? -3.442 3.805 7.076 1.00 97.50 89 HIS A C 1
ATOM 661 O O . HIS A 1 89 ? -4.666 3.757 6.976 1.00 97.50 89 HIS A O 1
ATOM 667 N N . LYS A 1 90 ? -2.742 4.872 6.669 1.00 97.62 90 LYS A N 1
ATOM 668 C CA . LYS A 1 90 ? -3.374 6.061 6.077 1.00 97.62 90 LYS A CA 1
ATOM 669 C C . LYS A 1 90 ? -4.139 5.740 4.794 1.00 97.62 90 LYS A C 1
ATOM 671 O O . LYS A 1 90 ? -5.232 6.255 4.604 1.00 97.62 90 LYS A O 1
ATOM 676 N N . ALA A 1 91 ? -3.598 4.884 3.930 1.00 97.31 91 ALA A N 1
ATOM 677 C CA . ALA A 1 91 ? -4.279 4.447 2.716 1.00 97.31 91 ALA A CA 1
ATOM 678 C C . ALA A 1 91 ? -5.562 3.667 3.045 1.00 97.31 91 ALA A C 1
ATOM 680 O O . ALA A 1 91 ? -6.589 3.906 2.419 1.00 97.31 91 ALA A O 1
ATOM 681 N N . ALA A 1 92 ? -5.545 2.800 4.064 1.00 97.19 92 ALA A N 1
ATOM 682 C CA . ALA A 1 92 ? -6.751 2.113 4.528 1.00 97.19 92 ALA A CA 1
ATOM 683 C C . ALA A 1 92 ? -7.820 3.106 5.018 1.00 97.19 92 ALA A C 1
ATOM 685 O O . ALA A 1 92 ? -8.983 3.005 4.630 1.00 97.19 92 ALA A O 1
ATOM 686 N N . GLN A 1 93 ? -7.415 4.112 5.797 1.00 97.94 93 GLN A N 1
ATOM 687 C CA . GLN A 1 93 ? -8.301 5.192 6.245 1.00 97.94 93 GLN A CA 1
ATOM 688 C C . GLN A 1 93 ? -8.860 6.012 5.075 1.00 97.94 93 GLN A C 1
ATOM 690 O O . GLN A 1 93 ? -10.049 6.321 5.064 1.00 97.94 93 GLN A O 1
ATOM 695 N N . GLN A 1 94 ? -8.042 6.317 4.061 1.00 97.69 94 GLN A N 1
ATOM 696 C CA . GLN A 1 94 ? -8.495 6.986 2.837 1.00 97.69 94 GLN A CA 1
ATOM 697 C C . GLN A 1 94 ? -9.523 6.147 2.078 1.00 97.69 94 GLN A C 1
ATOM 699 O O . GLN A 1 94 ? -10.534 6.683 1.643 1.00 97.69 94 GLN A O 1
ATOM 704 N N . ILE A 1 95 ? -9.311 4.837 1.953 1.00 96.75 95 ILE A N 1
ATOM 705 C CA . ILE A 1 95 ? -10.258 3.940 1.276 1.00 96.75 95 ILE A CA 1
ATOM 706 C C . ILE A 1 95 ? -11.608 3.934 1.993 1.00 96.75 95 ILE A C 1
ATOM 708 O O . ILE A 1 95 ? -12.651 4.048 1.352 1.00 96.75 95 ILE A O 1
ATOM 712 N N . VAL A 1 96 ? -11.607 3.855 3.324 1.00 97.19 96 VAL A N 1
ATOM 713 C CA . VAL A 1 96 ? -12.850 3.910 4.104 1.00 97.19 96 VAL A CA 1
ATOM 714 C C . VAL A 1 96 ? -13.521 5.280 3.995 1.00 97.19 96 VAL A C 1
ATOM 716 O O . VAL A 1 96 ? -14.715 5.343 3.720 1.00 97.19 96 VAL A O 1
ATOM 719 N N . GLY A 1 97 ? -12.763 6.366 4.161 1.00 96.44 97 GLY A N 1
ATOM 720 C CA . GLY A 1 97 ? -13.313 7.722 4.207 1.00 96.44 97 GLY A CA 1
ATOM 721 C C . GLY A 1 97 ? -13.717 8.308 2.851 1.00 96.44 97 GLY A C 1
ATOM 722 O O . GLY A 1 97 ? -14.689 9.051 2.785 1.00 96.44 97 GLY A O 1
ATOM 723 N N . GLN A 1 98 ? -12.989 8.000 1.776 1.00 95.88 98 GLN A N 1
ATOM 724 C CA . GLN A 1 98 ? -13.179 8.617 0.452 1.00 95.88 98 GLN A CA 1
ATOM 725 C C . GLN A 1 98 ? -13.846 7.676 -0.555 1.00 95.88 98 GLN A C 1
ATOM 727 O O . GLN A 1 98 ? -14.551 8.140 -1.444 1.00 95.88 98 GLN A O 1
ATOM 732 N N . PHE A 1 99 ? -13.655 6.363 -0.407 1.00 93.69 99 PHE A N 1
ATOM 733 C CA . PHE A 1 99 ? -14.169 5.352 -1.339 1.00 93.69 99 PHE A CA 1
ATOM 734 C C . PHE A 1 99 ? -15.220 4.431 -0.693 1.00 93.69 99 PHE A C 1
ATOM 736 O O . PHE A 1 99 ? -15.537 3.363 -1.219 1.00 93.69 99 PHE A O 1
ATOM 743 N N . GLY A 1 100 ? -15.753 4.809 0.476 1.00 92.69 100 GLY A N 1
ATOM 744 C CA . GLY A 1 100 ? -16.803 4.058 1.174 1.00 92.69 100 GLY A CA 1
ATOM 745 C C . GLY A 1 100 ? -16.383 2.6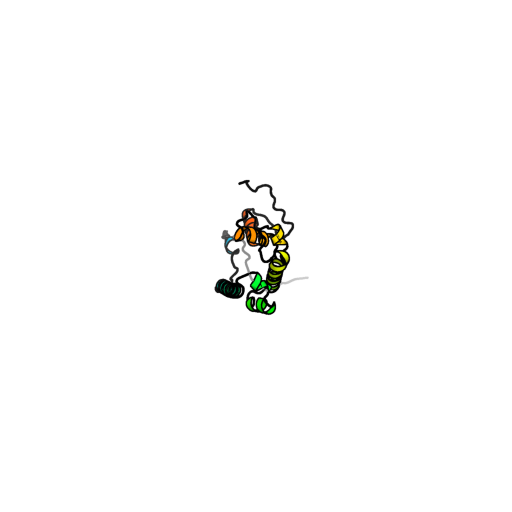50 1.601 1.00 92.69 100 GLY A C 1
ATOM 746 O O . GLY A 1 100 ? -17.214 1.750 1.689 1.00 92.69 100 GLY A O 1
ATOM 747 N N . GLY A 1 101 ? -15.083 2.420 1.803 1.00 91.62 101 GLY A N 1
ATOM 748 C CA . GLY A 1 101 ? -14.537 1.106 2.149 1.00 91.62 101 GLY A CA 1
ATOM 749 C C . GLY A 1 101 ? -14.401 0.149 0.963 1.00 91.62 101 GLY A C 1
ATOM 750 O O . GLY A 1 101 ? -14.000 -0.999 1.161 1.00 91.62 101 GLY A O 1
ATOM 751 N N . THR A 1 102 ? -14.691 0.610 -0.255 1.00 91.94 102 THR A N 1
ATOM 752 C CA . THR A 1 102 ? -14.471 -0.158 -1.482 1.00 91.94 102 THR A CA 1
ATOM 753 C C . THR A 1 102 ? -13.129 0.220 -2.086 1.00 91.94 102 THR A C 1
ATOM 755 O O . THR A 1 102 ? -12.813 1.392 -2.266 1.00 91.94 102 THR A O 1
ATOM 758 N N . PHE A 1 103 ? -12.311 -0.780 -2.398 1.00 91.06 103 PHE A N 1
ATOM 759 C CA . PHE A 1 103 ? -11.003 -0.546 -2.995 1.00 91.06 103 PHE A CA 1
ATOM 760 C C . PHE A 1 103 ? -11.167 -0.042 -4.444 1.00 91.06 103 PHE A C 1
ATOM 762 O O . PHE A 1 103 ? -11.862 -0.701 -5.225 1.00 91.06 103 PHE A O 1
ATOM 769 N N . PRO A 1 104 ? -10.545 1.087 -4.836 1.00 92.75 104 PRO A N 1
ATOM 770 C CA . PRO A 1 104 ? -10.659 1.589 -6.200 1.00 92.75 104 PRO A CA 1
ATOM 771 C C . PRO A 1 104 ? -9.998 0.627 -7.192 1.00 92.75 104 PRO A C 1
ATOM 773 O O . PRO A 1 104 ? -8.930 0.076 -6.923 1.00 92.75 104 PRO A O 1
ATOM 776 N N . SER A 1 105 ? -10.637 0.433 -8.349 1.00 90.38 105 SER A N 1
ATOM 777 C CA . SER A 1 105 ? -10.168 -0.509 -9.378 1.00 90.38 105 SER A CA 1
ATOM 778 C C . SER A 1 105 ? -9.343 0.143 -10.490 1.00 90.38 105 SER A C 1
ATOM 780 O O . SER A 1 105 ? -8.666 -0.555 -11.248 1.00 90.38 105 SER A O 1
ATOM 782 N N . GLU A 1 106 ? -9.383 1.473 -10.593 1.00 93.00 106 GLU A N 1
ATOM 783 C CA . GLU A 1 106 ? -8.616 2.220 -11.581 1.00 93.00 106 GLU A CA 1
ATOM 784 C C . GLU A 1 106 ? -7.239 2.611 -11.048 1.00 93.00 106 GLU A C 1
ATOM 786 O O . GLU A 1 106 ? -7.088 3.091 -9.923 1.00 93.00 106 GLU A O 1
ATOM 791 N N . ARG A 1 107 ? -6.214 2.485 -11.901 1.00 93.94 107 ARG A N 1
ATOM 792 C CA . ARG A 1 107 ? -4.840 2.866 -11.550 1.00 93.94 107 ARG A CA 1
ATOM 793 C C . ARG A 1 107 ? -4.745 4.323 -11.093 1.00 93.94 107 ARG A C 1
ATOM 795 O O . ARG A 1 107 ? -4.000 4.604 -10.162 1.00 93.94 107 ARG A O 1
ATOM 802 N N . LYS A 1 108 ? -5.465 5.240 -11.750 1.00 94.62 108 LYS A N 1
ATOM 803 C CA . LYS A 1 108 ? -5.425 6.675 -11.419 1.00 94.62 108 LYS A CA 1
ATOM 804 C C . LYS A 1 108 ? -5.877 6.927 -9.985 1.00 94.62 108 LYS A C 1
ATOM 806 O O . LYS A 1 108 ? -5.195 7.642 -9.263 1.00 94.62 108 LYS A O 1
ATOM 811 N N . ASP A 1 109 ? -6.956 6.278 -9.569 1.00 94.75 109 ASP A N 1
ATOM 812 C CA . ASP A 1 109 ? -7.490 6.408 -8.217 1.00 94.75 109 ASP A CA 1
ATOM 813 C C . ASP A 1 109 ? -6.576 5.731 -7.196 1.00 94.75 109 ASP A C 1
ATOM 815 O O . ASP A 1 109 ? -6.280 6.301 -6.148 1.00 94.75 109 ASP A O 1
ATOM 819 N N . LEU A 1 110 ? -6.032 4.557 -7.528 1.00 95.19 110 LEU A N 1
ATOM 820 C CA . LEU A 1 110 ? -5.047 3.871 -6.689 1.00 95.19 110 LEU A CA 1
ATOM 821 C C . LEU A 1 110 ? -3.783 4.714 -6.452 1.00 95.19 110 LEU A C 1
ATOM 823 O O . LEU A 1 110 ? -3.214 4.651 -5.366 1.00 95.19 110 LEU A O 1
ATOM 827 N N . GLU A 1 111 ? -3.347 5.517 -7.426 1.00 96.25 111 GLU A N 1
ATOM 828 C CA . GLU A 1 111 ? -2.197 6.429 -7.288 1.00 96.25 111 GLU A CA 1
ATOM 829 C C . GLU A 1 111 ? -2.446 7.595 -6.326 1.00 96.25 111 GLU A C 1
ATOM 831 O O . GLU A 1 111 ? -1.489 8.207 -5.852 1.00 96.25 111 GLU A O 1
ATOM 836 N N . THR A 1 112 ? -3.706 7.899 -6.011 1.00 96.44 112 THR A N 1
ATOM 837 C CA . THR A 1 112 ? -4.042 8.932 -5.019 1.00 96.44 112 THR A CA 1
ATOM 838 C C . THR A 1 112 ? -3.831 8.454 -3.579 1.00 96.44 112 THR A C 1
ATOM 840 O O . THR A 1 112 ? -3.719 9.269 -2.658 1.00 96.44 112 THR A O 1
ATOM 843 N N . LEU A 1 113 ? -3.735 7.136 -3.370 1.00 96.50 113 LEU A N 1
ATOM 844 C CA . LEU A 1 113 ? -3.566 6.545 -2.049 1.00 96.50 113 LEU A CA 1
ATOM 845 C C . LEU A 1 113 ? -2.164 6.804 -1.486 1.00 96.50 113 LEU A C 1
ATOM 847 O O . LEU A 1 113 ? -1.139 6.725 -2.173 1.00 96.50 113 LEU A O 1
ATOM 851 N N . CYS A 1 114 ? -2.100 7.056 -0.181 1.00 96.50 114 CYS A N 1
ATOM 852 C CA . CYS A 1 114 ? -0.856 7.358 0.512 1.00 96.50 114 CYS A CA 1
ATOM 853 C C . CYS A 1 114 ? 0.182 6.233 0.343 1.00 96.50 114 CYS A C 1
ATOM 855 O O . CYS A 1 114 ? -0.037 5.082 0.712 1.00 96.50 114 CYS A O 1
ATOM 857 N N . GLY A 1 115 ? 1.359 6.576 -0.188 1.00 93.88 115 GLY A N 1
ATOM 858 C CA . GLY A 1 115 ? 2.454 5.624 -0.391 1.00 93.88 115 GLY A CA 1
ATOM 859 C C . GLY A 1 115 ? 2.274 4.669 -1.575 1.00 93.88 115 GLY A C 1
ATOM 860 O O . GLY A 1 115 ? 3.128 3.797 -1.764 1.00 93.88 115 GLY A O 1
ATOM 861 N N . VAL A 1 116 ? 1.227 4.837 -2.388 1.00 95.44 116 VAL A N 1
ATOM 862 C CA . VAL A 1 116 ? 1.009 4.061 -3.610 1.00 95.44 116 VAL A CA 1
ATOM 863 C C . VAL A 1 116 ? 1.517 4.856 -4.812 1.00 95.44 116 VAL A C 1
ATOM 865 O O . VAL A 1 116 ? 0.892 5.791 -5.289 1.00 95.44 116 VAL A O 1
ATOM 868 N N . GLY A 1 117 ? 2.696 4.485 -5.311 1.00 93.44 117 GLY A N 1
ATOM 869 C CA . GLY A 1 117 ? 3.235 5.044 -6.552 1.00 93.44 117 GLY A CA 1
ATOM 870 C C . GLY A 1 117 ? 2.743 4.299 -7.795 1.00 93.44 117 GLY A C 1
ATOM 871 O O . GLY A 1 117 ? 2.198 3.200 -7.700 1.00 93.44 117 GLY A O 1
ATOM 872 N N . ARG A 1 118 ? 3.058 4.842 -8.977 1.00 92.88 118 ARG A N 1
ATOM 873 C CA . ARG A 1 118 ? 2.636 4.311 -10.286 1.00 92.88 118 ARG A CA 1
ATOM 874 C C . ARG A 1 118 ? 2.817 2.803 -10.467 1.00 92.88 118 ARG A C 1
ATOM 876 O O . ARG A 1 118 ? 1.894 2.115 -10.882 1.00 92.88 118 ARG A O 1
ATOM 883 N N . SER A 1 119 ? 3.995 2.270 -10.134 1.00 93.00 119 SER A N 1
ATOM 884 C CA . SER A 1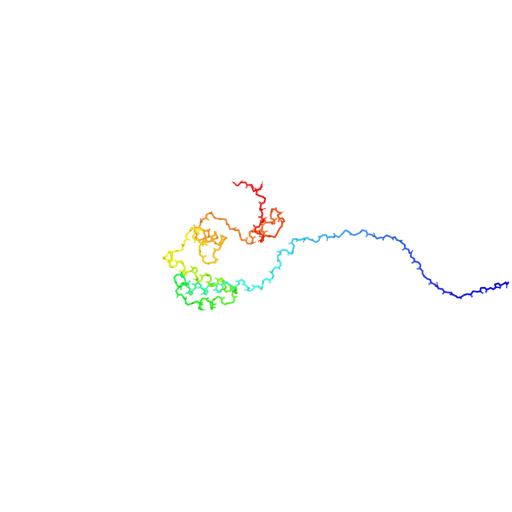 119 ? 4.257 0.830 -10.281 1.00 93.00 119 SER A CA 1
ATOM 885 C C . SER A 1 119 ? 3.447 -0.021 -9.300 1.00 93.00 119 SER A C 1
ATOM 887 O O . SER A 1 119 ? 3.086 -1.144 -9.640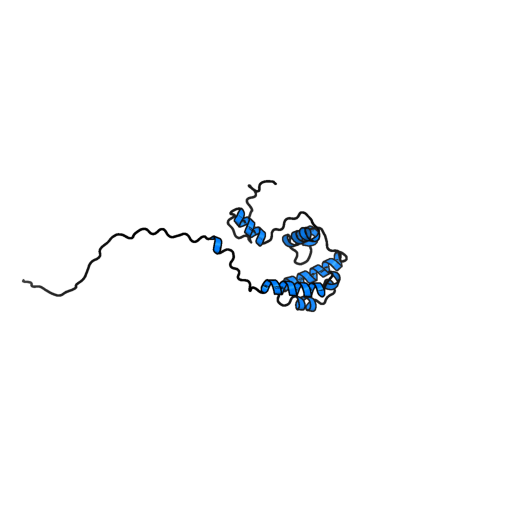 1.00 93.00 119 SER A O 1
ATOM 889 N N . THR A 1 120 ? 3.175 0.483 -8.093 1.00 94.81 120 THR A N 1
ATOM 890 C CA . THR A 1 120 ? 2.375 -0.227 -7.086 1.00 94.81 120 THR A CA 1
ATOM 891 C C . THR A 1 120 ? 0.899 -0.203 -7.464 1.00 94.81 120 THR A C 1
ATOM 893 O O . THR A 1 120 ? 0.251 -1.241 -7.414 1.00 94.81 120 THR A O 1
ATOM 896 N N . ALA A 1 121 ? 0.381 0.943 -7.915 1.00 95.25 121 ALA A N 1
ATOM 897 C CA . ALA A 1 121 ? -0.985 1.058 -8.421 1.00 95.25 121 ALA A CA 1
ATOM 898 C C . ALA A 1 121 ? -1.222 0.148 -9.635 1.00 95.25 121 ALA A C 1
ATOM 900 O O . ALA A 1 121 ? -2.224 -0.565 -9.683 1.00 95.25 121 ALA A O 1
ATOM 901 N N . ALA A 1 122 ? -0.272 0.111 -10.577 1.00 93.81 122 ALA A N 1
ATOM 902 C CA . ALA A 1 122 ? -0.309 -0.805 -11.715 1.00 93.81 122 ALA A CA 1
ATOM 903 C C . ALA A 1 122 ? -0.316 -2.275 -11.266 1.00 93.81 122 ALA A C 1
ATOM 905 O O . ALA A 1 122 ? -1.094 -3.069 -11.786 1.00 93.81 122 ALA A O 1
ATOM 906 N N . ALA A 1 123 ? 0.497 -2.633 -10.265 1.00 94.31 123 ALA A N 1
ATOM 907 C CA . ALA A 1 123 ? 0.524 -3.987 -9.719 1.00 94.31 123 ALA A CA 1
ATOM 908 C C . ALA A 1 123 ? -0.800 -4.375 -9.044 1.00 94.31 123 ALA A C 1
ATOM 910 O O . ALA A 1 123 ? -1.305 -5.464 -9.293 1.00 94.31 123 ALA A O 1
ATOM 911 N N . ILE A 1 124 ? -1.389 -3.486 -8.237 1.00 94.31 124 ILE A N 1
ATOM 912 C CA . ILE A 1 124 ? -2.700 -3.723 -7.611 1.00 94.31 124 ILE A CA 1
ATOM 913 C C . ILE A 1 124 ? -3.776 -3.884 -8.692 1.00 94.31 124 ILE A C 1
ATOM 915 O O . ILE A 1 124 ? -4.523 -4.856 -8.667 1.00 94.31 124 ILE A O 1
ATOM 919 N N . SER A 1 125 ? -3.806 -2.989 -9.682 1.00 94.19 125 SER A N 1
ATOM 920 C CA . SER A 1 125 ? -4.752 -3.046 -10.808 1.00 94.19 125 SER A CA 1
ATOM 921 C C . SER A 1 125 ? -4.651 -4.364 -11.582 1.00 94.19 125 SER A C 1
ATOM 923 O O . SER A 1 125 ? -5.664 -4.981 -11.910 1.00 94.19 125 SER A O 1
ATOM 925 N N . ALA A 1 126 ? -3.426 -4.822 -11.849 1.00 93.31 126 ALA A N 1
ATOM 926 C CA . ALA A 1 126 ? -3.184 -6.064 -12.569 1.00 93.31 126 ALA A CA 1
ATOM 927 C C . ALA A 1 126 ? -3.558 -7.302 -11.744 1.00 93.31 126 ALA A C 1
ATOM 929 O O . ALA A 1 126 ? -4.275 -8.165 -12.238 1.00 93.31 126 ALA A O 1
ATOM 930 N N . PHE A 1 127 ? -3.107 -7.396 -10.490 1.00 93.75 127 PHE A N 1
ATOM 931 C CA . PHE A 1 127 ? -3.277 -8.615 -9.693 1.00 93.75 127 PHE A CA 1
ATOM 932 C C . PHE A 1 127 ? -4.638 -8.725 -9.005 1.00 93.75 127 PHE A C 1
ATOM 934 O O . PHE A 1 127 ? -5.180 -9.822 -8.933 1.00 93.75 127 PHE A O 1
ATOM 941 N N . ALA A 1 128 ? -5.192 -7.623 -8.494 1.00 93.19 128 ALA A N 1
ATOM 942 C CA . ALA A 1 128 ? -6.460 -7.647 -7.763 1.00 93.19 128 ALA A CA 1
ATOM 943 C C . ALA A 1 128 ? -7.679 -7.499 -8.686 1.00 93.19 128 ALA A C 1
ATOM 945 O O . ALA A 1 128 ? -8.741 -8.033 -8.382 1.00 93.19 128 ALA A O 1
ATOM 946 N N . PHE A 1 129 ? -7.529 -6.798 -9.816 1.00 93.25 129 PHE A N 1
ATOM 947 C CA . PHE A 1 129 ? -8.642 -6.466 -10.716 1.00 93.25 129 PHE A CA 1
ATOM 948 C C . PHE A 1 129 ? -8.468 -6.993 -12.146 1.00 93.25 129 PHE A C 1
ATOM 950 O O . PHE A 1 129 ? -9.266 -6.658 -13.021 1.00 93.25 129 PHE A O 1
ATOM 957 N N . ASN A 1 130 ? -7.433 -7.803 -12.398 1.00 92.19 130 ASN A N 1
ATOM 958 C CA . ASN A 1 130 ? -7.138 -8.414 -13.698 1.00 92.19 130 ASN A CA 1
ATOM 959 C C . ASN A 1 130 ? -7.084 -7.403 -14.864 1.00 92.19 130 ASN A C 1
ATOM 961 O O . ASN A 1 130 ? -7.496 -7.690 -15.991 1.00 92.19 130 ASN A O 1
ATOM 965 N N . ARG A 1 131 ? -6.610 -6.178 -14.598 1.00 91.25 131 ARG A N 1
ATOM 966 C CA . ARG A 1 131 ? -6.470 -5.127 -15.616 1.00 91.25 131 ARG A CA 1
ATOM 967 C C . ARG A 1 131 ? -5.149 -5.271 -16.373 1.00 91.25 131 ARG A C 1
ATOM 969 O O . ARG A 1 131 ? -4.119 -5.628 -15.806 1.00 91.25 131 ARG A O 1
ATOM 976 N N . ARG A 1 132 ? -5.154 -4.920 -17.661 1.00 92.06 132 ARG A N 1
ATOM 977 C CA . ARG A 1 132 ? -3.943 -4.896 -18.494 1.00 92.06 132 ARG A CA 1
ATOM 978 C C . ARG A 1 132 ? -3.104 -3.653 -18.183 1.00 92.06 132 ARG A C 1
ATOM 980 O O . ARG A 1 132 ? -3.266 -2.620 -18.823 1.00 92.06 132 ARG A O 1
ATOM 987 N N . GLU A 1 133 ? -2.206 -3.770 -17.211 1.00 91.81 133 GLU A N 1
ATOM 988 C CA . GLU A 1 133 ? -1.326 -2.689 -16.751 1.00 91.81 133 GLU A CA 1
ATOM 989 C C . GLU A 1 133 ? 0.160 -3.064 -16.835 1.00 91.81 133 GLU A C 1
ATOM 991 O O . GLU A 1 133 ? 0.528 -4.240 -16.864 1.00 91.81 133 GLU A O 1
ATOM 996 N N . THR A 1 134 ? 1.033 -2.053 -16.886 1.00 88.44 134 THR A N 1
ATOM 997 C CA . THR A 1 134 ? 2.492 -2.257 -16.974 1.00 88.44 134 THR A CA 1
ATOM 998 C C . THR A 1 134 ? 3.179 -1.960 -15.643 1.00 88.44 134 THR A C 1
ATOM 1000 O O . THR A 1 134 ? 3.127 -0.846 -15.122 1.00 88.44 134 THR A O 1
ATOM 1003 N N . ILE A 1 135 ? 3.854 -2.967 -15.086 1.00 89.88 135 ILE A N 1
ATOM 1004 C CA . ILE A 1 135 ? 4.594 -2.856 -13.825 1.00 89.88 135 ILE A CA 1
ATOM 1005 C C . ILE A 1 135 ? 6.059 -2.573 -14.157 1.00 89.88 135 ILE A C 1
ATOM 1007 O O . ILE A 1 135 ? 6.702 -3.351 -14.859 1.00 89.88 135 ILE A O 1
ATOM 1011 N N . LEU A 1 136 ? 6.598 -1.467 -13.645 1.00 86.94 136 LEU A N 1
ATOM 1012 C CA . LEU A 1 136 ? 7.977 -1.049 -13.897 1.00 86.94 136 LEU A CA 1
ATOM 1013 C C . LEU A 1 136 ? 8.706 -0.776 -12.578 1.00 86.94 136 LEU A C 1
ATOM 1015 O O . LEU A 1 136 ? 9.053 0.363 -12.248 1.00 86.94 136 LEU A O 1
ATOM 1019 N N . ASP A 1 137 ? 8.923 -1.845 -11.816 1.00 87.25 137 ASP A N 1
ATOM 1020 C CA . ASP A 1 137 ? 9.663 -1.797 -10.559 1.00 87.25 137 ASP A CA 1
ATOM 1021 C C . ASP A 1 137 ? 11.186 -1.881 -10.792 1.00 87.25 137 ASP A C 1
ATOM 1023 O O . ASP A 1 137 ? 11.681 -2.018 -11.914 1.00 87.25 137 ASP A O 1
ATOM 1027 N N . GLY A 1 138 ? 11.969 -1.797 -9.715 1.00 83.44 138 GLY A N 1
ATOM 1028 C CA . GLY A 1 138 ? 13.426 -1.888 -9.815 1.00 83.44 138 GLY A CA 1
ATOM 1029 C C . GLY A 1 138 ? 13.933 -3.229 -10.367 1.00 83.44 138 GLY A C 1
ATOM 1030 O O . GLY A 1 138 ? 15.009 -3.257 -10.965 1.00 83.44 138 GLY A O 1
ATOM 1031 N N . ASN A 1 139 ? 13.196 -4.332 -10.185 1.00 87.31 139 ASN A N 1
ATOM 1032 C CA . ASN A 1 139 ? 13.568 -5.634 -10.743 1.00 87.31 139 ASN A CA 1
ATOM 1033 C C . ASN A 1 139 ? 13.340 -5.659 -12.252 1.00 87.31 139 ASN A C 1
ATOM 1035 O O . ASN A 1 139 ? 14.264 -6.001 -12.991 1.00 87.31 139 ASN A O 1
ATOM 1039 N N . VAL A 1 140 ? 12.155 -5.238 -12.698 1.00 86.44 140 VAL A N 1
ATOM 1040 C CA . VAL A 1 140 ? 11.793 -5.149 -14.114 1.00 86.44 140 VAL A CA 1
ATOM 1041 C C . VAL A 1 140 ? 12.765 -4.221 -14.831 1.00 86.44 140 VAL A C 1
ATOM 1043 O O . VAL A 1 140 ? 13.352 -4.627 -15.829 1.00 86.44 140 VAL A O 1
ATOM 1046 N N . LYS A 1 141 ? 13.053 -3.032 -14.282 1.00 84.44 141 LYS A N 1
ATOM 1047 C CA . LYS A 1 141 ? 14.057 -2.122 -14.858 1.00 84.44 141 LYS A CA 1
ATOM 1048 C C . LYS A 1 141 ? 15.430 -2.778 -14.998 1.00 84.44 141 LYS A C 1
ATOM 1050 O O . LYS A 1 141 ? 16.033 -2.682 -16.057 1.00 84.44 141 LYS A O 1
ATOM 1055 N N . ARG A 1 142 ? 15.920 -3.490 -13.973 1.00 84.31 142 ARG A N 1
ATOM 1056 C CA . ARG A 1 142 ? 17.210 -4.203 -14.058 1.00 84.31 142 ARG A CA 1
ATOM 1057 C C . ARG A 1 142 ? 17.220 -5.277 -15.140 1.00 84.31 142 ARG A C 1
ATOM 1059 O O . ARG A 1 142 ? 18.233 -5.428 -15.815 1.00 84.31 142 ARG A O 1
ATOM 1066 N N . VAL A 1 143 ? 16.134 -6.035 -15.282 1.00 87.38 143 VAL A N 1
ATOM 1067 C CA . VAL A 1 143 ? 16.014 -7.049 -16.337 1.00 87.38 143 VAL A CA 1
ATOM 1068 C C . VAL A 1 143 ? 16.007 -6.377 -17.706 1.00 87.38 143 VAL A C 1
ATOM 1070 O O . VAL A 1 143 ? 16.803 -6.758 -18.555 1.00 87.38 143 VAL A O 1
ATOM 1073 N N . LEU A 1 144 ? 15.198 -5.332 -17.897 1.00 84.31 144 LEU A N 1
ATOM 1074 C CA . LEU A 1 144 ? 15.125 -4.596 -19.159 1.00 84.31 144 LEU A CA 1
ATOM 1075 C C . LEU A 1 144 ? 16.472 -3.964 -19.536 1.00 84.31 144 LEU A C 1
ATOM 1077 O O . LEU A 1 144 ? 16.906 -4.121 -20.673 1.00 84.31 144 LEU A O 1
ATOM 1081 N N . CYS A 1 145 ? 17.183 -3.334 -18.594 1.00 84.62 145 CYS A N 1
ATOM 1082 C CA . CYS A 1 145 ? 18.516 -2.785 -18.864 1.00 84.62 145 CYS A CA 1
ATOM 1083 C C . CYS A 1 145 ? 19.506 -3.873 -19.308 1.00 84.62 145 CYS A C 1
ATOM 1085 O O . CYS A 1 145 ? 20.285 -3.644 -20.228 1.00 84.62 145 CYS A O 1
ATOM 1087 N N . ARG A 1 146 ? 19.451 -5.069 -18.701 1.00 85.56 146 ARG A N 1
ATOM 1088 C CA . ARG A 1 146 ? 20.304 -6.207 -19.086 1.00 85.56 146 ARG A CA 1
ATOM 1089 C C . ARG A 1 146 ? 19.937 -6.778 -20.456 1.00 85.56 146 ARG A C 1
ATOM 1091 O O . ARG A 1 146 ? 20.835 -7.079 -21.230 1.00 85.56 146 ARG A O 1
ATOM 1098 N N . VAL A 1 147 ? 18.644 -6.933 -20.748 1.00 86.56 147 VAL A N 1
ATOM 1099 C CA . VAL A 1 147 ? 18.153 -7.502 -22.017 1.00 86.56 147 VAL A CA 1
ATOM 1100 C C . VAL A 1 147 ? 18.447 -6.571 -23.191 1.00 86.56 147 VAL A C 1
ATOM 1102 O O . VAL A 1 147 ? 18.876 -7.032 -24.241 1.00 86.56 147 VAL A O 1
ATOM 1105 N N . PHE A 1 148 ? 18.255 -5.264 -23.009 1.00 83.88 148 PHE A N 1
ATOM 1106 C CA . PHE A 1 148 ? 18.431 -4.271 -24.072 1.00 83.88 148 PHE A CA 1
ATOM 1107 C C . PHE A 1 148 ? 19.811 -3.604 -24.077 1.00 83.88 148 PHE A C 1
ATOM 1109 O O . PHE A 1 148 ? 19.974 -2.592 -24.755 1.00 83.88 148 PHE A O 1
ATOM 1116 N N . ALA A 1 149 ? 20.778 -4.141 -23.319 1.00 78.44 149 ALA A N 1
ATOM 1117 C CA . ALA A 1 149 ? 22.127 -3.588 -23.173 1.00 78.44 149 ALA A CA 1
ATOM 1118 C C . ALA A 1 149 ? 22.123 -2.058 -22.965 1.00 78.44 149 ALA A C 1
ATOM 1120 O O . ALA A 1 149 ? 22.885 -1.324 -23.590 1.00 78.44 149 ALA A O 1
ATOM 1121 N N . GLN A 1 150 ? 21.203 -1.563 -22.129 1.00 69.38 150 GLN A N 1
ATOM 1122 C CA . GLN A 1 150 ? 21.146 -0.141 -21.807 1.00 69.38 150 GLN A CA 1
ATOM 1123 C C . GLN A 1 150 ? 22.127 0.166 -20.687 1.00 69.38 150 GLN A C 1
ATOM 1125 O O . GLN A 1 150 ? 21.915 -0.230 -19.537 1.00 69.38 150 GLN A O 1
ATOM 1130 N N . ASP A 1 151 ? 23.166 0.915 -21.040 1.00 61.91 151 ASP A N 1
ATOM 1131 C CA . ASP A 1 151 ? 24.110 1.484 -20.092 1.00 61.91 151 ASP A CA 1
ATOM 1132 C C . ASP A 1 151 ? 23.473 2.666 -19.343 1.00 61.91 151 ASP A C 1
ATOM 1134 O O . ASP A 1 151 ? 22.832 3.538 -19.934 1.00 61.91 151 ASP A O 1
ATOM 1138 N N . GLY A 1 152 ? 23.633 2.687 -18.018 1.00 65.56 152 GLY A N 1
ATOM 1139 C CA . GLY A 1 152 ? 23.121 3.741 -17.139 1.00 65.56 152 GLY A CA 1
ATOM 1140 C C . GLY A 1 152 ? 22.597 3.210 -15.804 1.00 65.56 152 GLY A C 1
ATOM 1141 O O . GLY A 1 152 ? 22.361 2.014 -15.632 1.00 65.56 152 GLY A O 1
ATOM 1142 N N . ASN A 1 153 ? 22.421 4.098 -14.822 1.00 65.12 153 ASN A N 1
ATOM 1143 C CA . ASN A 1 153 ? 21.871 3.731 -13.516 1.00 65.12 153 ASN A CA 1
ATOM 1144 C C . ASN A 1 153 ? 20.347 3.539 -13.625 1.00 65.12 153 ASN A C 1
ATOM 1146 O O . ASN A 1 153 ? 19.669 4.543 -13.787 1.00 65.12 153 ASN A O 1
ATOM 1150 N N . PRO A 1 154 ? 19.763 2.337 -13.433 1.00 64.06 154 PRO A N 1
ATOM 1151 C CA . PRO A 1 154 ? 18.318 2.083 -13.592 1.00 64.06 154 PRO A CA 1
ATOM 1152 C C . PRO A 1 154 ? 17.392 2.936 -12.703 1.00 64.06 154 PRO A C 1
ATOM 1154 O O . PRO A 1 154 ? 16.168 2.925 -12.868 1.00 64.06 154 PRO A O 1
ATOM 1157 N N . GLN A 1 155 ? 17.958 3.618 -11.706 1.00 64.12 155 GLN A N 1
ATOM 1158 C CA . GLN A 1 155 ? 17.256 4.541 -10.816 1.00 64.12 155 GLN A CA 1
ATOM 1159 C C . GLN A 1 155 ? 17.185 5.971 -11.365 1.00 64.12 155 GLN A C 1
ATOM 1161 O O . GLN A 1 155 ? 16.442 6.790 -10.824 1.00 64.12 155 GLN A O 1
ATOM 1166 N N . ASP A 1 156 ? 17.927 6.267 -12.429 1.00 66.12 156 ASP A N 1
ATOM 1167 C CA . ASP A 1 156 ? 17.973 7.583 -13.037 1.00 66.12 156 ASP A CA 1
ATOM 1168 C C . ASP A 1 156 ? 16.640 7.892 -13.730 1.00 66.12 156 ASP A C 1
ATOM 1170 O O . ASP A 1 156 ? 16.157 7.139 -14.582 1.00 66.12 156 ASP A O 1
ATOM 1174 N N . LYS A 1 157 ? 16.005 9.001 -13.336 1.00 59.31 157 LYS A N 1
ATOM 1175 C CA . LYS A 1 157 ? 14.688 9.401 -13.865 1.00 59.31 157 LYS A CA 1
ATOM 1176 C C . LYS A 1 157 ? 14.764 9.771 -15.349 1.00 59.31 157 LYS A C 1
ATOM 1178 O O . LYS A 1 157 ? 13.749 9.714 -16.035 1.00 59.31 157 LYS A O 1
ATOM 1183 N N . ASN A 1 158 ? 15.961 10.125 -15.819 1.00 54.62 158 ASN A N 1
ATOM 1184 C CA . ASN A 1 158 ? 16.247 10.549 -17.185 1.00 54.62 158 ASN A CA 1
ATOM 1185 C C . ASN A 1 158 ? 16.772 9.430 -18.088 1.00 54.62 158 ASN A C 1
ATOM 1187 O O . ASN A 1 158 ? 17.171 9.725 -19.216 1.00 54.62 158 ASN A O 1
ATOM 1191 N N . LEU A 1 159 ? 16.763 8.165 -17.644 1.00 55.09 159 LEU A N 1
ATOM 1192 C CA . LEU A 1 159 ? 17.002 7.035 -18.541 1.00 55.09 159 LEU A CA 1
ATOM 1193 C C . LEU A 1 159 ? 15.900 6.997 -19.601 1.00 55.09 159 LEU A C 1
ATOM 1195 O O . LEU A 1 159 ? 14.849 6.375 -19.445 1.00 55.09 159 LEU A O 1
ATOM 1199 N N . LYS A 1 160 ? 16.155 7.711 -20.695 1.00 48.22 160 LYS A N 1
ATOM 1200 C CA . LYS A 1 160 ? 15.402 7.627 -21.931 1.00 48.22 160 LYS A CA 1
ATOM 1201 C C . LYS A 1 160 ? 15.675 6.234 -22.468 1.00 48.22 160 LYS A C 1
ATOM 1203 O O . LYS A 1 160 ? 16.724 5.993 -23.063 1.00 48.22 160 LYS A O 1
ATOM 1208 N N . THR A 1 161 ? 14.740 5.310 -22.262 1.00 48.00 161 THR A N 1
ATOM 1209 C CA . THR A 1 161 ? 14.694 4.108 -23.088 1.00 48.00 161 THR A CA 1
ATOM 1210 C C . THR A 1 161 ? 14.753 4.583 -24.536 1.00 48.00 161 THR A C 1
ATOM 1212 O O . THR A 1 161 ? 13.874 5.332 -24.962 1.00 48.00 161 THR A O 1
ATOM 1215 N N . ARG A 1 162 ? 15.803 4.222 -25.286 1.00 47.50 162 ARG A N 1
ATOM 1216 C CA . ARG A 1 162 ? 15.816 4.393 -26.746 1.00 47.50 162 ARG A CA 1
ATOM 1217 C C . ARG A 1 162 ? 14.677 3.525 -27.282 1.00 47.50 162 ARG A C 1
ATOM 1219 O O . ARG A 1 162 ? 14.876 2.351 -27.568 1.00 47.50 162 ARG A O 1
ATOM 1226 N N . SER A 1 163 ? 13.471 4.083 -27.367 1.00 43.91 163 SER A N 1
ATOM 1227 C CA . SER A 1 163 ? 12.238 3.402 -27.788 1.00 43.91 163 SER A CA 1
ATOM 1228 C C . SER A 1 163 ? 12.215 3.042 -29.282 1.00 43.91 163 SER A C 1
ATOM 1230 O O . SER A 1 163 ? 11.148 2.924 -29.869 1.00 43.91 163 SER A O 1
ATOM 1232 N N . GLY A 1 164 ? 13.372 2.871 -29.925 1.00 40.25 164 GLY A N 1
ATOM 1233 C CA . GLY A 1 164 ? 13.472 2.620 -31.362 1.00 40.25 164 GLY A CA 1
ATOM 1234 C C . GLY A 1 164 ? 13.394 1.150 -31.781 1.00 40.25 164 GLY A C 1
ATOM 1235 O O . GLY A 1 164 ? 13.465 0.884 -32.975 1.00 40.25 164 GLY A O 1
ATOM 1236 N N . HIS A 1 165 ? 13.305 0.189 -30.851 1.00 39.91 165 HIS A N 1
ATOM 1237 C CA . HIS A 1 165 ? 13.430 -1.226 -31.233 1.00 39.91 165 HIS A CA 1
ATOM 1238 C C . HIS A 1 165 ? 12.658 -2.238 -30.378 1.00 39.91 165 HIS A C 1
ATOM 1240 O O . HIS A 1 165 ? 13.037 -3.403 -30.316 1.00 39.91 165 HIS A O 1
ATOM 1246 N N . LEU A 1 166 ? 11.570 -1.831 -29.718 1.00 44.81 166 LEU A N 1
ATOM 1247 C CA . LEU A 1 166 ? 10.642 -2.827 -29.176 1.00 44.81 166 LEU A CA 1
ATOM 1248 C C . LEU A 1 166 ? 9.853 -3.419 -30.358 1.00 44.81 166 LEU A C 1
ATOM 1250 O O . LEU A 1 166 ? 9.112 -2.660 -30.991 1.00 44.81 166 LEU A O 1
ATOM 1254 N N . PRO A 1 167 ? 10.007 -4.716 -30.696 1.00 35.19 167 PRO A N 1
ATOM 1255 C CA . PRO A 1 167 ? 9.160 -5.335 -31.704 1.00 35.19 167 PRO A CA 1
ATOM 1256 C C . PRO A 1 167 ? 7.712 -5.228 -31.224 1.00 35.19 167 PRO A C 1
ATOM 1258 O O . PRO A 1 167 ? 7.393 -5.583 -30.086 1.00 35.19 167 PRO A O 1
ATOM 1261 N N . LYS A 1 168 ? 6.851 -4.663 -32.072 1.00 36.53 168 LYS A N 1
ATOM 1262 C CA . LYS A 1 168 ? 5.408 -4.681 -31.840 1.00 36.53 168 LYS A CA 1
ATOM 1263 C C . LYS A 1 168 ? 4.975 -6.149 -31.800 1.00 36.53 168 LYS A C 1
ATOM 1265 O O . LYS A 1 168 ? 5.290 -6.888 -32.729 1.00 36.53 168 LYS A O 1
ATOM 1270 N N . ALA A 1 169 ? 4.340 -6.538 -30.697 1.00 36.72 169 ALA A N 1
ATOM 1271 C CA . ALA A 1 169 ? 3.623 -7.803 -30.577 1.00 36.72 169 ALA A CA 1
ATOM 1272 C C . ALA A 1 169 ? 2.351 -7.777 -31.428 1.00 36.72 169 ALA A C 1
ATOM 1274 O O . ALA A 1 169 ? 1.780 -6.667 -31.573 1.00 36.72 169 ALA A O 1
#

Sequence (169 aa):
MNTPIPSPNGSSAGKNNTVATTSLGRSKPLLRLAFRNHAPANAGRRRVGLLSAFLGKFPTVQTLAAAPQDEVLSLWAGLGYYGRARNLHKAAQQIVGQFGGTFPSERKDLETLCGVGRSTAAAISAFAFNRRETILDGNVKRVLCRVFAQDGNPQDKNLKTRSGHLPKA

pLDDT: mean 73.86, std 23.98, range [32.12, 97.94]

Secondary structure (DSSP, 8-state):
-----------------------------GGGGTT-----TTHHHHHHHHHHHHHHH--SHHHHHTS-HHHHHHHTTTS--HHHHHHHHHHHHHHHHHSTTPPP-SHHHHTTSTT--HHHHHHHHHHHH--------HHHHHHHHHHTT--S-TT-TT----TT-----

Organism: Neisseria gonorrhoeae (NCBI:txid485)

Foldseek 3Di:
DDDDDDDDDDDDDDDDDDDDDDDDDPDDDPVPPPDPPCDPPCPVVVVVVLVVVVCVQDVALVSLQPDDLVVQLVSCPPVDPCVVSVQSNQLSVCCCPPVVRDDDLDLVVQCVRRPQHNLNSQVCNCPVVVDPGDHDDPVNLVVVCVVVVPDDDSPDPPSDPPPPDDPDD

Radius of gyration: 32.47 Å; chains: 1; bounding box: 124×32×49 Å

InterPro domains:
  IPR003265 HhH-GPD domain [PF00730] (54-162)
  IPR003265 HhH-GPD domain [SM00478] (39-169)
  IPR003265 HhH-GPD domain [cd00056] (59-162)
  IPR011257 DNA glycosylase [SSF48150] (51-156)
  IPR023170 Helix-hairpin-helix, base-excision DNA repair, C-terminal [G3DSA:1.10.1670.10] (132-162)
  IPR044298 Adenine/Thymine-DNA glycosylase [PTHR42944] (53-160)